Protein AF-A0A392SKN3-F1 (afdb_monomer_lite)

Sequence (86 aa):
MKRDVGEISENNCPRCDNAPESVMHVLRDCEEVAEFWTSIIRPEHWERFFSLGFHAWVDWSLTKDEIGHTPWKWSIFFGVAANALW

Foldseek 3Di:
DDDDPPDQPPQAAPPQSPHGDDLCCLCDVPPVNVVVLVVWFDPVCSVVLNPDDDVVNLVCQQPDQRGTDDPDRSNVVSVVSSVVSD

Structure (mmCIF, N/CA/C/O backbone):
data_AF-A0A392SKN3-F1
#
_entry.id   AF-A0A392SKN3-F1
#
loop_
_atom_site.group_PDB
_atom_site.id
_atom_site.type_symbol
_atom_site.label_atom_id
_atom_site.label_alt_id
_atom_site.label_comp_id
_atom_site.label_asym_id
_atom_site.label_entity_id
_atom_site.label_seq_id
_atom_site.pdbx_PDB_ins_code
_atom_site.Cartn_x
_atom_site.Cartn_y
_atom_site.Cartn_z
_atom_site.occupancy
_atom_site.B_iso_or_equiv
_atom_site.auth_seq_id
_atom_site.auth_comp_id
_atom_site.auth_asym_id
_atom_site.auth_atom_id
_atom_site.pdbx_PDB_model_num
ATOM 1 N N . MET A 1 1 ? 39.242 0.309 -25.228 1.00 39.22 1 MET A N 1
ATOM 2 C CA . MET A 1 1 ? 38.994 0.703 -23.826 1.00 39.22 1 MET A CA 1
ATOM 3 C C . MET A 1 1 ? 37.523 1.066 -23.723 1.00 39.22 1 MET A C 1
ATOM 5 O O . MET A 1 1 ? 37.147 2.139 -24.169 1.00 39.22 1 MET A O 1
ATOM 9 N N . LYS A 1 2 ? 36.685 0.118 -23.293 1.00 43.22 2 LYS A N 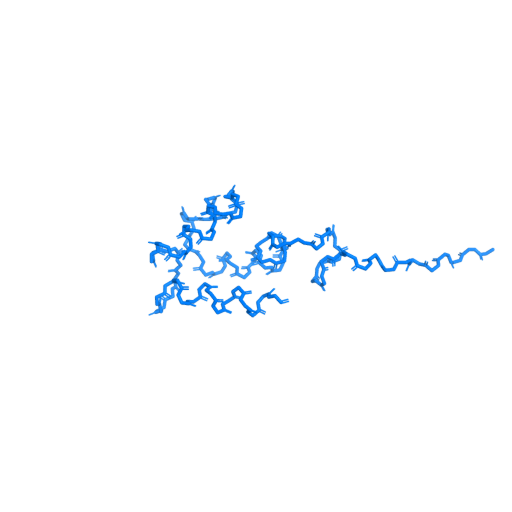1
ATOM 10 C CA . LYS A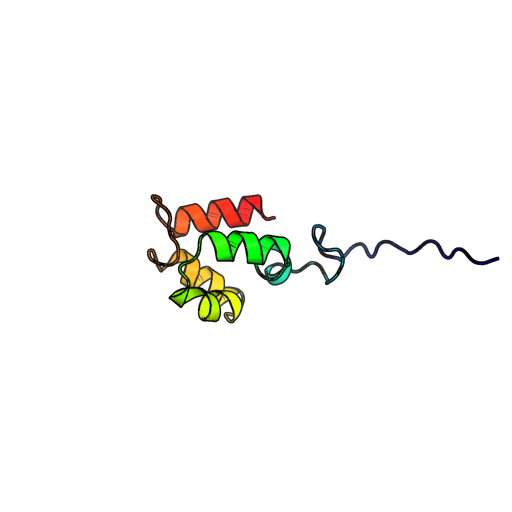 1 2 ? 35.241 0.317 -23.158 1.00 43.22 2 LYS A CA 1
ATOM 11 C C . LYS A 1 2 ? 34.951 0.954 -21.800 1.00 43.22 2 LYS A C 1
ATOM 13 O O . LYS A 1 2 ? 35.368 0.416 -20.779 1.00 43.22 2 LYS A O 1
ATOM 18 N N . ARG A 1 3 ? 34.235 2.070 -21.802 1.00 38.91 3 ARG A N 1
ATOM 19 C CA . ARG A 1 3 ? 33.242 2.370 -20.773 1.00 38.91 3 ARG A CA 1
ATOM 20 C C . ARG A 1 3 ? 31.981 2.671 -21.554 1.00 38.91 3 ARG A C 1
ATOM 22 O O . ARG A 1 3 ? 31.810 3.780 -22.048 1.00 38.91 3 ARG A O 1
ATOM 29 N N . ASP A 1 4 ? 31.213 1.614 -21.781 1.00 43.22 4 ASP A N 1
ATOM 30 C CA . ASP A 1 4 ? 29.837 1.741 -22.224 1.00 43.22 4 ASP A CA 1
ATOM 31 C C . ASP A 1 4 ? 29.139 2.560 -21.129 1.00 43.22 4 ASP A C 1
ATOM 33 O O . ASP A 1 4 ? 29.163 2.189 -19.953 1.00 43.22 4 ASP A O 1
ATOM 37 N N . VAL A 1 5 ? 28.662 3.750 -21.493 1.00 54.88 5 VAL A N 1
ATOM 38 C CA . VAL A 1 5 ? 27.797 4.558 -20.637 1.00 54.88 5 VAL A CA 1
ATOM 39 C C . VAL A 1 5 ? 26.558 3.702 -20.423 1.00 54.88 5 VAL A C 1
ATOM 41 O O . VAL A 1 5 ? 25.822 3.458 -21.374 1.00 54.88 5 VAL A O 1
ATOM 44 N N . GLY A 1 6 ? 26.403 3.166 -19.212 1.00 48.62 6 GLY A N 1
ATOM 45 C CA . GLY A 1 6 ? 25.189 2.474 -18.808 1.00 48.62 6 GLY A CA 1
ATOM 46 C C . GLY A 1 6 ? 24.033 3.445 -18.975 1.00 48.62 6 GLY A C 1
ATOM 47 O O . GLY A 1 6 ? 23.942 4.438 -18.258 1.00 48.62 6 GLY A O 1
ATOM 48 N N . GLU A 1 7 ? 23.231 3.193 -19.995 1.00 50.69 7 GLU A N 1
ATOM 49 C CA . GLU A 1 7 ? 21.941 3.813 -20.226 1.00 50.69 7 GLU A CA 1
ATOM 50 C C . GLU A 1 7 ? 21.119 3.592 -18.951 1.00 50.69 7 GLU A C 1
ATOM 52 O O . GLU A 1 7 ? 20.802 2.456 -18.601 1.00 50.69 7 GLU A O 1
ATOM 57 N N . ILE A 1 8 ? 20.877 4.663 -18.193 1.00 55.53 8 ILE A N 1
ATOM 58 C CA . ILE A 1 8 ? 19.940 4.640 -17.071 1.00 55.53 8 ILE A CA 1
ATOM 59 C C . ILE A 1 8 ? 18.604 4.279 -17.712 1.00 55.53 8 ILE A C 1
ATOM 61 O O . ILE A 1 8 ? 18.081 5.060 -18.507 1.00 55.53 8 ILE A O 1
ATOM 65 N N . SER A 1 9 ? 18.100 3.071 -17.474 1.00 56.84 9 SER A N 1
ATOM 66 C CA . SER A 1 9 ? 16.846 2.647 -18.081 1.00 56.84 9 SER A CA 1
ATOM 67 C C . SER A 1 9 ? 15.733 3.520 -17.516 1.00 56.84 9 SE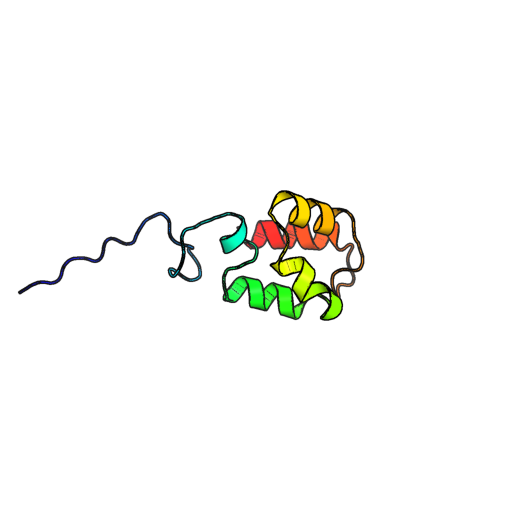R A C 1
ATOM 69 O O . SER A 1 9 ? 15.363 3.368 -16.355 1.00 56.84 9 SER A O 1
ATOM 71 N N . GLU A 1 10 ? 15.200 4.422 -18.341 1.00 64.50 10 GLU A N 1
ATOM 72 C CA . GLU A 1 10 ? 14.210 5.456 -17.987 1.00 64.50 10 GLU A CA 1
ATOM 73 C C . GLU A 1 10 ? 12.887 4.923 -17.395 1.00 64.50 10 GLU A C 1
ATOM 75 O O . GLU A 1 10 ? 11.982 5.699 -17.124 1.00 64.50 10 GLU A O 1
ATOM 80 N N . ASN A 1 11 ? 12.762 3.610 -17.187 1.00 83.19 11 ASN A N 1
ATOM 81 C CA . ASN A 1 11 ? 11.569 2.947 -16.672 1.00 83.19 11 ASN A CA 1
ATOM 82 C C . ASN A 1 11 ? 11.851 2.082 -15.437 1.00 83.19 11 ASN A C 1
ATOM 84 O O . ASN A 1 11 ? 11.081 1.162 -15.177 1.00 83.19 11 ASN A O 1
ATOM 88 N N . ASN A 1 12 ? 12.956 2.286 -14.718 1.00 92.50 12 ASN A N 1
ATOM 89 C CA . ASN A 1 12 ? 13.185 1.615 -13.438 1.00 92.50 12 ASN A CA 1
ATOM 90 C C . ASN A 1 12 ? 12.567 2.398 -12.281 1.00 92.50 12 ASN A C 1
ATOM 92 O O . ASN A 1 12 ? 12.411 3.614 -12.337 1.00 92.50 12 ASN A O 1
ATOM 96 N N . CYS A 1 13 ? 12.249 1.690 -11.199 1.00 93.31 13 CYS A N 1
ATOM 97 C CA . CYS A 1 13 ? 11.790 2.307 -9.968 1.00 93.31 13 CYS A CA 1
ATOM 98 C C . CYS A 1 13 ? 12.791 3.373 -9.486 1.00 93.31 13 CYS A C 1
ATOM 100 O O . CYS A 1 13 ? 13.952 3.034 -9.247 1.00 93.31 13 CYS A O 1
ATOM 102 N N . PRO A 1 14 ? 12.349 4.619 -9.234 1.00 90.38 14 PRO A N 1
ATOM 103 C CA . PRO A 1 14 ? 13.245 5.708 -8.842 1.00 90.38 14 PRO A CA 1
ATOM 104 C C . PRO A 1 14 ? 13.850 5.536 -7.440 1.00 90.38 14 PRO A C 1
ATOM 106 O O . PRO A 1 14 ? 14.757 6.278 -7.073 1.00 90.38 14 PRO A O 1
ATOM 109 N N . ARG A 1 15 ? 13.340 4.586 -6.646 1.00 91.06 15 ARG A N 1
ATOM 110 C CA . ARG A 1 15 ? 13.839 4.281 -5.298 1.00 91.06 15 ARG A CA 1
ATOM 111 C C . ARG A 1 15 ? 14.911 3.205 -5.310 1.00 91.06 15 ARG A C 1
ATOM 113 O O . ARG A 1 15 ? 15.994 3.411 -4.777 1.00 91.06 15 ARG A O 1
ATOM 120 N N . CYS A 1 16 ? 14.606 2.054 -5.908 1.00 93.12 16 CYS A N 1
ATOM 121 C CA . CYS A 1 16 ? 15.484 0.891 -5.819 1.00 93.12 16 CYS A CA 1
ATOM 122 C C . CYS A 1 16 ? 16.359 0.665 -7.058 1.00 93.12 16 CYS A C 1
ATOM 124 O O . CYS A 1 16 ? 17.324 -0.079 -6.948 1.00 93.12 16 CYS A O 1
ATOM 126 N N . ASP A 1 17 ? 16.013 1.232 -8.222 1.00 91.06 17 ASP A N 1
ATOM 127 C CA . ASP A 1 17 ? 16.665 0.999 -9.528 1.00 91.06 17 ASP A CA 1
ATOM 128 C C . ASP A 1 17 ? 16.843 -0.493 -9.920 1.00 91.06 17 ASP A C 1
ATOM 130 O O . ASP A 1 17 ? 17.600 -0.846 -10.818 1.00 91.06 17 ASP A O 1
ATOM 134 N N . ASN A 1 18 ? 16.124 -1.400 -9.249 1.00 88.44 18 ASN A N 1
ATOM 135 C CA . ASN A 1 18 ? 16.312 -2.853 -9.358 1.00 88.44 18 ASN A CA 1
ATOM 136 C C . ASN A 1 18 ? 15.154 -3.566 -10.073 1.00 88.44 18 ASN A C 1
ATOM 138 O O . ASN A 1 18 ? 15.231 -4.767 -10.338 1.00 88.44 18 ASN A O 1
ATOM 142 N N . ALA A 1 19 ? 14.064 -2.855 -10.361 1.00 90.56 19 ALA A N 1
ATOM 143 C CA . ALA A 1 19 ? 12.888 -3.390 -11.036 1.00 90.56 19 ALA A CA 1
ATOM 144 C C . ALA A 1 19 ? 12.196 -2.304 -11.874 1.00 90.56 19 ALA A C 1
ATOM 146 O O . ALA A 1 19 ? 12.300 -1.123 -11.528 1.00 90.56 19 ALA A O 1
ATOM 147 N N . PRO A 1 20 ? 11.443 -2.686 -12.925 1.00 93.12 20 PRO A N 1
ATOM 148 C CA . PRO A 1 20 ? 10.646 -1.740 -13.690 1.00 93.12 20 PRO A CA 1
ATOM 149 C C . PRO A 1 20 ? 9.664 -0.964 -12.810 1.00 93.12 20 PRO A C 1
ATOM 151 O O . PRO A 1 20 ? 9.011 -1.522 -11.920 1.00 93.12 20 PRO A O 1
ATOM 154 N N . GLU A 1 21 ? 9.526 0.323 -13.097 1.00 93.19 21 GLU A N 1
ATOM 155 C CA . GLU A 1 21 ? 8.538 1.196 -12.498 1.00 93.19 21 GLU A CA 1
ATOM 156 C C . GLU A 1 21 ? 7.140 0.673 -12.837 1.00 93.19 21 GLU A C 1
ATOM 158 O O . GLU A 1 21 ? 6.711 0.588 -13.988 1.00 93.19 21 GLU A O 1
ATOM 163 N N . SER A 1 22 ? 6.419 0.273 -11.800 1.00 94.38 22 SER A N 1
ATOM 164 C CA . SER A 1 22 ? 5.016 -0.097 -11.894 1.00 94.38 22 SER A CA 1
ATOM 165 C C . SER A 1 22 ? 4.301 0.401 -10.656 1.00 94.38 22 SER A C 1
ATOM 167 O O . SER A 1 22 ? 4.915 0.548 -9.598 1.00 94.38 22 SER A O 1
ATOM 169 N N . VAL A 1 23 ? 2.987 0.602 -10.764 1.00 95.31 23 VAL A N 1
ATOM 170 C CA . VAL A 1 23 ? 2.171 1.076 -9.639 1.00 95.31 23 VAL A CA 1
ATOM 171 C C . VAL A 1 23 ? 2.343 0.197 -8.402 1.00 95.31 23 VAL A C 1
ATOM 173 O O . VAL A 1 23 ? 2.545 0.710 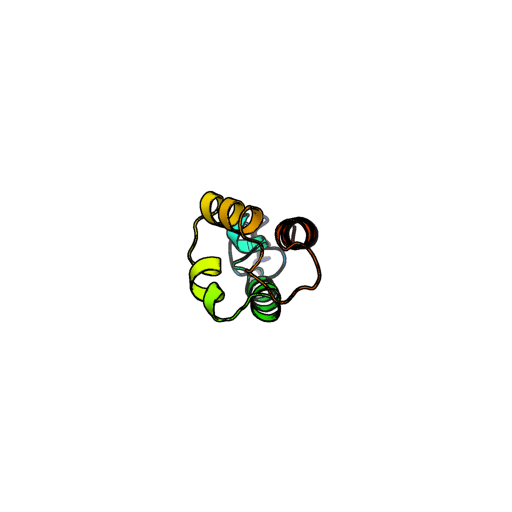-7.307 1.00 95.31 23 VAL A O 1
ATOM 176 N N . MET A 1 24 ? 2.342 -1.126 -8.581 1.00 97.00 24 MET A N 1
ATOM 177 C CA . MET A 1 24 ? 2.532 -2.065 -7.473 1.00 97.00 24 MET A CA 1
ATOM 178 C C . MET A 1 24 ? 3.935 -1.988 -6.883 1.00 97.00 24 MET A C 1
ATOM 180 O O . MET A 1 24 ? 4.086 -1.991 -5.665 1.00 97.00 24 MET A O 1
ATOM 184 N N . HIS A 1 25 ? 4.963 -1.880 -7.722 1.00 96.50 25 HIS A N 1
ATOM 185 C CA . HIS A 1 25 ? 6.326 -1.812 -7.221 1.00 96.50 25 HIS A CA 1
ATOM 186 C C . HIS A 1 25 ? 6.586 -0.501 -6.473 1.00 96.50 25 HIS A C 1
ATOM 188 O O . HIS A 1 25 ? 6.980 -0.527 -5.312 1.00 96.50 25 HIS A O 1
ATOM 194 N N . VAL A 1 26 ? 6.278 0.641 -7.089 1.00 96.19 26 VAL A N 1
ATOM 195 C CA . VAL A 1 26 ? 6.495 1.967 -6.494 1.00 96.19 26 VAL A CA 1
ATOM 196 C C . VAL A 1 26 ? 5.708 2.134 -5.199 1.00 96.19 26 VAL A C 1
ATOM 198 O O . VAL A 1 26 ? 6.247 2.667 -4.237 1.00 96.19 26 VAL A O 1
ATOM 201 N N . LEU A 1 27 ? 4.458 1.669 -5.143 1.00 97.50 27 LEU A N 1
ATOM 202 C CA . LEU A 1 27 ? 3.598 1.913 -3.986 1.00 97.50 27 LEU A CA 1
ATOM 203 C C . LEU A 1 27 ? 3.603 0.798 -2.942 1.00 97.50 27 LEU A C 1
ATOM 205 O O . LEU A 1 27 ? 3.049 1.018 -1.868 1.00 97.50 27 LEU A O 1
ATOM 209 N N . ARG A 1 28 ? 4.172 -0.383 -3.216 1.00 97.88 28 ARG A N 1
ATOM 210 C CA . ARG A 1 28 ? 4.069 -1.533 -2.305 1.00 97.88 28 ARG A CA 1
ATOM 211 C C . ARG A 1 28 ? 5.297 -2.440 -2.273 1.00 97.88 28 ARG A C 1
ATOM 213 O O . ARG A 1 28 ? 5.755 -2.745 -1.179 1.00 97.88 28 ARG A O 1
ATOM 220 N N . ASP A 1 29 ? 5.779 -2.894 -3.431 1.00 97.62 29 ASP A N 1
ATOM 221 C CA . ASP A 1 29 ? 6.738 -4.015 -3.506 1.00 97.62 29 ASP A CA 1
ATOM 222 C C . ASP A 1 29 ? 8.214 -3.585 -3.556 1.00 97.62 29 ASP A C 1
ATOM 224 O O . ASP A 1 29 ? 9.102 -4.422 -3.408 1.00 97.62 29 ASP A O 1
ATOM 228 N N . CYS A 1 30 ? 8.501 -2.299 -3.768 1.00 97.75 30 CYS A N 1
ATOM 229 C CA . CYS A 1 30 ? 9.842 -1.743 -3.601 1.00 97.75 30 CYS A CA 1
ATOM 230 C C . CYS A 1 30 ? 10.306 -1.954 -2.157 1.00 97.75 30 CYS A C 1
ATOM 232 O O . CYS A 1 30 ? 9.553 -1.647 -1.242 1.00 97.75 30 CYS A O 1
ATOM 234 N N . GLU A 1 31 ? 11.543 -2.414 -1.950 1.00 96.69 31 GLU A N 1
ATOM 235 C CA . GLU A 1 31 ? 12.090 -2.770 -0.628 1.00 96.69 31 GLU A CA 1
ATOM 236 C C . GLU A 1 31 ? 11.882 -1.662 0.416 1.00 96.69 31 GLU A C 1
ATOM 238 O O . GLU A 1 31 ? 11.221 -1.886 1.426 1.00 96.69 31 GLU A O 1
ATOM 243 N N . GLU A 1 32 ? 12.310 -0.435 0.106 1.00 95.94 32 GLU A N 1
ATOM 244 C CA . GLU A 1 32 ? 12.118 0.742 0.969 1.00 95.94 32 GLU A CA 1
ATOM 245 C C . GLU A 1 32 ? 10.637 0.991 1.327 1.00 95.94 32 GLU A C 1
ATOM 247 O O . GLU A 1 32 ? 10.285 1.361 2.447 1.00 95.94 32 GLU A O 1
ATOM 252 N N . VAL A 1 33 ? 9.732 0.755 0.376 1.00 97.81 33 VAL A N 1
ATOM 253 C CA . VAL A 1 33 ? 8.295 1.001 0.544 1.00 97.81 33 VAL A CA 1
ATOM 254 C C . VAL A 1 33 ? 7.624 -0.139 1.307 1.00 97.81 33 VAL A C 1
ATOM 256 O O . VAL A 1 33 ? 6.746 0.096 2.139 1.00 97.81 33 VAL A O 1
ATOM 259 N N . ALA A 1 34 ? 8.062 -1.373 1.078 1.00 98.06 34 ALA A N 1
ATOM 260 C CA . ALA A 1 34 ? 7.631 -2.540 1.825 1.00 98.06 34 ALA A CA 1
ATOM 261 C C . ALA A 1 34 ? 8.040 -2.427 3.301 1.00 98.06 34 ALA A C 1
ATOM 263 O O . ALA A 1 34 ? 7.237 -2.753 4.178 1.00 98.06 34 ALA A O 1
ATOM 264 N N . GLU A 1 35 ? 9.234 -1.905 3.594 1.00 97.94 35 GLU A N 1
ATOM 265 C CA . GLU A 1 35 ? 9.677 -1.599 4.959 1.00 97.94 35 GLU A CA 1
ATOM 266 C C . GLU A 1 35 ? 8.785 -0.546 5.628 1.00 97.94 35 GLU A C 1
ATOM 268 O O . GLU A 1 35 ? 8.306 -0.764 6.747 1.00 97.94 35 GLU A O 1
ATOM 273 N N . PHE A 1 36 ? 8.480 0.552 4.923 1.00 97.62 36 PHE A N 1
ATOM 274 C CA . PHE A 1 36 ? 7.527 1.560 5.394 1.00 97.62 36 PHE A CA 1
ATOM 275 C C . PHE A 1 36 ? 6.182 0.925 5.767 1.00 97.62 36 PHE A C 1
ATOM 277 O O . PHE A 1 36 ? 5.711 1.089 6.896 1.00 97.62 36 PHE A O 1
ATOM 284 N N . TRP A 1 37 ? 5.585 0.141 4.867 1.00 98.06 37 TRP A N 1
ATOM 285 C CA . TRP A 1 37 ? 4.306 -0.518 5.128 1.00 98.06 37 TRP A CA 1
ATOM 286 C C . TRP A 1 37 ? 4.377 -1.505 6.291 1.00 98.06 37 TRP A C 1
ATOM 288 O O . TRP A 1 37 ? 3.498 -1.495 7.152 1.00 98.06 37 TRP A O 1
ATOM 298 N N . THR A 1 38 ? 5.431 -2.314 6.366 1.00 98.12 38 THR A N 1
ATOM 299 C CA . THR A 1 38 ? 5.643 -3.299 7.439 1.00 98.12 38 THR A CA 1
ATOM 300 C C . THR A 1 38 ? 5.728 -2.632 8.813 1.00 98.12 38 THR A C 1
ATOM 302 O O . THR A 1 38 ? 5.232 -3.183 9.794 1.00 98.12 38 THR A O 1
ATOM 305 N N . SER A 1 39 ? 6.279 -1.416 8.890 1.00 97.44 39 SER A N 1
ATOM 306 C CA . SER A 1 39 ? 6.365 -0.655 10.144 1.00 97.44 39 SER A CA 1
ATOM 307 C C . SER A 1 39 ? 5.012 -0.150 10.677 1.00 97.44 39 SER A C 1
ATOM 309 O O . SER A 1 39 ? 4.899 0.172 11.860 1.00 97.44 39 SER A O 1
ATOM 311 N N . ILE A 1 40 ? 3.978 -0.093 9.828 1.00 97.06 40 ILE A N 1
ATOM 312 C CA . ILE A 1 40 ? 2.661 0.472 10.164 1.00 97.06 40 ILE A CA 1
ATOM 313 C C . ILE A 1 40 ? 1.575 -0.609 10.197 1.00 97.06 40 ILE A C 1
ATOM 315 O O . ILE A 1 40 ? 0.692 -0.578 11.057 1.00 97.06 40 ILE A O 1
ATOM 319 N N . ILE A 1 41 ? 1.602 -1.546 9.250 1.00 97.69 41 ILE A N 1
ATOM 320 C CA . ILE A 1 41 ? 0.589 -2.593 9.089 1.00 97.69 41 ILE A CA 1
ATOM 321 C C . ILE A 1 41 ? 0.709 -3.608 10.221 1.00 97.69 41 ILE A C 1
ATOM 323 O O . ILE A 1 41 ? 1.807 -3.971 10.646 1.00 97.69 41 ILE A O 1
ATOM 327 N N . ARG A 1 42 ? -0.434 -4.096 10.702 1.00 97.31 42 ARG A N 1
ATOM 328 C CA . ARG A 1 42 ? -0.468 -5.152 11.712 1.00 97.31 42 ARG A CA 1
ATOM 329 C C . ARG A 1 42 ? 0.126 -6.456 11.153 1.00 97.31 42 ARG A C 1
ATOM 331 O O . ARG A 1 42 ? -0.217 -6.816 10.025 1.00 97.31 42 ARG A O 1
ATOM 338 N N . PRO A 1 43 ? 0.975 -7.189 11.895 1.00 97.69 43 PRO A N 1
ATOM 339 C CA . PRO A 1 43 ? 1.640 -8.388 11.375 1.00 97.69 43 PRO A CA 1
ATOM 340 C C . PRO A 1 43 ? 0.707 -9.441 10.759 1.00 97.69 43 PRO A C 1
ATOM 342 O O . PRO A 1 43 ? 1.034 -10.031 9.732 1.00 97.69 43 PRO A O 1
ATOM 345 N N . GLU A 1 44 ? -0.494 -9.623 11.312 1.00 97.38 44 GLU A N 1
ATOM 346 C CA . GLU A 1 44 ? -1.537 -10.525 10.800 1.00 97.38 44 GLU A CA 1
ATOM 347 C C . GLU A 1 44 ? -2.073 -10.159 9.402 1.00 97.38 44 GLU A C 1
ATOM 349 O O . GLU A 1 44 ? -2.818 -10.922 8.783 1.00 97.38 44 GLU A O 1
ATOM 354 N N . HIS A 1 45 ? -1.721 -8.980 8.895 1.00 97.81 45 HIS A N 1
ATOM 355 C CA . HIS A 1 45 ? -2.170 -8.445 7.617 1.00 97.81 45 HIS A CA 1
ATOM 356 C C . HIS A 1 45 ? -1.067 -8.367 6.563 1.00 97.81 45 HIS A C 1
ATOM 358 O O . HIS A 1 45 ? -1.397 -8.151 5.397 1.00 97.81 45 HIS A O 1
ATOM 364 N N . TRP A 1 46 ? 0.202 -8.599 6.919 1.00 97.88 46 TRP A N 1
ATOM 365 C CA . TRP A 1 46 ? 1.329 -8.519 5.981 1.00 97.88 46 TRP A CA 1
ATOM 366 C C . TRP A 1 46 ? 1.156 -9.457 4.785 1.00 97.88 46 TRP A C 1
ATOM 368 O O . TRP A 1 46 ? 1.153 -8.997 3.645 1.00 97.88 46 TRP A O 1
ATOM 378 N N . GLU A 1 47 ? 0.930 -10.752 5.030 1.00 98.06 47 GLU A N 1
ATOM 379 C CA . GLU A 1 47 ? 0.793 -11.754 3.960 1.00 98.06 47 GLU A CA 1
ATOM 380 C C . GLU A 1 47 ? -0.291 -11.354 2.952 1.00 98.06 47 GLU A C 1
ATOM 382 O O . GLU A 1 47 ? -0.079 -11.369 1.739 1.00 98.06 47 GLU A O 1
ATOM 387 N N . ARG A 1 48 ? -1.455 -10.925 3.449 1.00 98.06 48 ARG A N 1
ATOM 388 C CA . ARG A 1 48 ? -2.553 -10.467 2.597 1.00 98.06 48 ARG A CA 1
ATOM 389 C C . ARG A 1 48 ? -2.190 -9.178 1.861 1.00 98.06 48 ARG A C 1
ATOM 391 O O . ARG A 1 48 ? -2.411 -9.091 0.660 1.00 98.06 48 ARG A O 1
ATOM 398 N N . PHE A 1 49 ? -1.626 -8.188 2.545 1.00 98.06 49 PHE A N 1
ATOM 399 C CA . PHE A 1 49 ? -1.298 -6.896 1.942 1.00 98.06 49 PHE A CA 1
ATOM 400 C C . PHE A 1 49 ? -0.339 -7.040 0.752 1.00 98.06 49 PHE A C 1
ATOM 402 O O . PHE A 1 49 ? -0.593 -6.465 -0.311 1.00 98.06 49 PHE A O 1
ATOM 409 N N . PHE A 1 50 ? 0.699 -7.867 0.895 1.00 98.12 50 PHE A N 1
ATOM 410 C CA . PHE A 1 50 ? 1.729 -8.071 -0.128 1.00 98.12 50 PHE A CA 1
ATOM 411 C C . PHE A 1 50 ? 1.373 -9.126 -1.191 1.00 98.12 50 PHE A C 1
ATOM 413 O O . PHE A 1 50 ? 2.025 -9.182 -2.229 1.00 98.12 50 PHE A O 1
ATOM 420 N N . SER A 1 51 ? 0.314 -9.924 -1.004 1.00 98.12 51 SER A N 1
ATOM 421 C CA . SER A 1 51 ? -0.119 -10.932 -1.995 1.00 98.12 51 SER A CA 1
ATOM 422 C C . SER A 1 51 ? -1.249 -10.475 -2.925 1.00 98.12 51 SER A C 1
ATOM 424 O O . SER A 1 51 ? -1.442 -11.064 -3.989 1.00 98.12 51 SER A O 1
ATOM 426 N N . LEU A 1 52 ? -2.010 -9.437 -2.563 1.00 98.25 52 LEU A N 1
ATOM 427 C CA . LEU A 1 52 ? -3.152 -8.983 -3.367 1.00 98.25 52 LEU A CA 1
ATOM 428 C C . LEU A 1 52 ? -2.724 -8.381 -4.718 1.00 98.25 52 LEU A C 1
ATOM 430 O O . LEU A 1 52 ? -1.712 -7.699 -4.825 1.00 98.25 52 LEU A O 1
ATOM 434 N N . GLY A 1 53 ? -3.530 -8.570 -5.764 1.00 98.06 53 GLY A N 1
ATOM 435 C CA . GLY A 1 53 ? -3.384 -7.795 -7.003 1.00 98.06 53 GLY A CA 1
ATOM 436 C C . GLY A 1 53 ? -3.857 -6.346 -6.826 1.00 98.06 53 GLY A C 1
ATOM 437 O O . GLY A 1 53 ? -4.621 -6.063 -5.905 1.00 98.06 53 GLY A O 1
ATOM 438 N N . PHE A 1 54 ? -3.471 -5.443 -7.736 1.00 97.44 54 PHE A N 1
ATOM 439 C CA . PHE A 1 54 ? -3.718 -3.993 -7.629 1.00 97.44 54 PHE A CA 1
ATOM 440 C C . PHE A 1 54 ? -5.146 -3.611 -7.213 1.00 97.44 54 PHE A C 1
ATOM 442 O O . PHE A 1 54 ? -5.336 -2.950 -6.195 1.00 97.44 54 PHE A O 1
ATOM 449 N N . HIS A 1 55 ? -6.162 -4.067 -7.950 1.00 98.12 55 HIS A N 1
ATOM 450 C CA . HIS A 1 55 ? -7.551 -3.706 -7.652 1.00 98.12 55 HIS A CA 1
ATOM 451 C C . HIS A 1 55 ? -8.012 -4.207 -6.281 1.00 98.12 55 HIS A C 1
ATOM 453 O O . HIS A 1 55 ? -8.632 -3.459 -5.533 1.00 98.12 55 HIS A O 1
ATOM 459 N N . ALA A 1 56 ? -7.684 -5.454 -5.938 1.00 98.38 56 ALA A N 1
ATOM 460 C CA . ALA A 1 56 ? -8.065 -6.038 -4.657 1.00 98.38 56 ALA A CA 1
ATOM 461 C C . ALA A 1 56 ? -7.294 -5.407 -3.489 1.00 98.38 56 ALA A C 1
ATOM 463 O O . ALA A 1 56 ? -7.834 -5.285 -2.395 1.00 98.38 56 ALA A O 1
ATOM 464 N N . TRP A 1 57 ? -6.048 -4.987 -3.720 1.00 98.25 57 TRP A N 1
ATOM 465 C CA . TRP A 1 57 ? -5.231 -4.270 -2.749 1.00 98.25 57 TRP A CA 1
ATOM 466 C C . TRP A 1 57 ? -5.823 -2.895 -2.437 1.00 98.25 57 TRP A C 1
ATOM 468 O O . TRP A 1 57 ? -6.036 -2.580 -1.270 1.00 98.25 57 TRP A O 1
ATOM 478 N N . VAL A 1 58 ? -6.173 -2.114 -3.465 1.00 98.06 58 VAL A N 1
ATOM 479 C CA . VAL A 1 58 ? -6.801 -0.796 -3.286 1.00 98.06 58 VAL A CA 1
ATOM 480 C C . VAL A 1 58 ? -8.173 -0.926 -2.625 1.00 98.06 58 VAL A C 1
ATOM 482 O O . VAL A 1 58 ? -8.434 -0.246 -1.638 1.00 98.06 58 VAL A O 1
ATOM 485 N N . ASP A 1 59 ? -9.036 -1.819 -3.117 1.00 98.44 59 ASP A N 1
ATOM 486 C CA . ASP A 1 59 ? -10.369 -2.035 -2.539 1.00 98.44 59 ASP A CA 1
ATOM 487 C C . ASP A 1 59 ? -10.289 -2.437 -1.060 1.00 98.44 59 ASP A C 1
ATOM 489 O O . ASP A 1 59 ? -10.957 -1.855 -0.204 1.00 98.44 59 ASP A O 1
ATOM 493 N N . TRP A 1 60 ? -9.402 -3.375 -0.723 1.00 98.06 60 TRP A N 1
ATOM 494 C CA . TRP A 1 60 ? -9.225 -3.819 0.654 1.00 98.06 60 TRP A CA 1
ATOM 495 C C . TRP A 1 60 ? -8.678 -2.705 1.557 1.00 98.06 60 TRP A C 1
ATOM 497 O O . TRP A 1 60 ? -9.217 -2.485 2.643 1.00 98.06 60 TRP A O 1
ATOM 507 N N . SER A 1 61 ? -7.680 -1.952 1.084 1.00 97.69 61 SER A N 1
ATOM 508 C CA . SER A 1 61 ? -7.111 -0.801 1.796 1.00 97.69 61 SER A CA 1
ATOM 509 C C . SER A 1 61 ? -8.098 0.357 1.989 1.00 97.69 61 SER A C 1
ATOM 511 O O . SER A 1 61 ? -7.944 1.133 2.927 1.00 97.69 61 SER A O 1
ATOM 513 N N . LEU A 1 62 ? -9.118 0.496 1.139 1.00 97.56 62 LEU A N 1
ATOM 514 C CA . LEU A 1 62 ? -10.130 1.552 1.263 1.00 97.56 62 LEU A CA 1
ATOM 515 C C . LEU A 1 62 ? -11.365 1.133 2.070 1.00 97.56 62 LEU A C 1
ATOM 517 O O . LEU A 1 62 ? -12.073 1.998 2.583 1.00 97.56 62 LEU A O 1
ATOM 521 N N . THR A 1 63 ? -11.631 -0.168 2.196 1.00 97.00 63 THR A N 1
ATOM 522 C CA . THR A 1 63 ? -12.858 -0.694 2.825 1.00 97.00 63 THR A CA 1
ATOM 523 C C . THR A 1 63 ? -12.645 -1.301 4.211 1.00 97.00 63 THR A C 1
ATOM 525 O O . THR A 1 63 ? -13.624 -1.566 4.915 1.00 97.00 63 THR A O 1
ATOM 528 N N . LYS A 1 64 ? -11.396 -1.541 4.630 1.00 94.31 64 LYS A N 1
ATOM 529 C CA . LYS A 1 64 ? -11.064 -2.065 5.961 1.00 94.31 64 LYS A CA 1
ATOM 530 C C . LYS A 1 64 ? -10.308 -1.038 6.788 1.00 94.31 64 LYS A C 1
ATOM 532 O O . LYS A 1 64 ? -9.261 -0.556 6.378 1.00 94.31 64 LYS A O 1
ATOM 537 N N . ASP A 1 65 ? -10.818 -0.765 7.984 1.00 87.81 65 ASP A N 1
ATOM 538 C CA . ASP A 1 65 ? -10.228 0.231 8.883 1.00 87.81 65 ASP A CA 1
ATOM 539 C C . ASP A 1 65 ? -9.113 -0.336 9.782 1.00 87.81 65 ASP A C 1
ATOM 541 O O . ASP A 1 65 ? -8.269 0.411 10.266 1.00 87.81 65 ASP A O 1
ATOM 545 N N . GLU A 1 66 ? -9.068 -1.655 9.987 1.00 91.62 66 GLU A N 1
ATOM 546 C CA . GLU A 1 66 ? -8.198 -2.300 10.984 1.00 91.62 66 GLU A CA 1
ATOM 547 C C . GLU A 1 66 ? -6.895 -2.876 10.399 1.00 91.62 66 GLU A C 1
ATOM 549 O O . GLU A 1 66 ? -6.344 -3.828 10.935 1.00 91.62 66 GLU A O 1
ATOM 554 N N . ILE A 1 67 ? -6.370 -2.311 9.306 1.00 96.06 67 ILE A N 1
ATOM 555 C CA . ILE A 1 67 ? -5.163 -2.849 8.650 1.00 96.06 67 ILE A CA 1
ATOM 556 C C . ILE A 1 67 ? -3.865 -2.442 9.373 1.00 96.06 67 ILE A C 1
ATOM 558 O O . ILE A 1 67 ? -2.930 -3.239 9.448 1.00 96.06 67 ILE A O 1
ATOM 562 N N . GLY A 1 68 ? -3.789 -1.225 9.923 1.00 94.06 68 GLY A N 1
ATOM 563 C CA . GLY A 1 68 ? -2.564 -0.681 10.522 1.00 94.06 68 GLY A CA 1
ATOM 564 C C . GLY A 1 68 ? -2.710 -0.155 11.948 1.00 94.06 68 GLY A C 1
ATOM 565 O O . GLY A 1 68 ? -3.812 0.016 12.472 1.00 94.06 68 GLY A O 1
ATOM 566 N N . HIS A 1 69 ? -1.568 0.118 12.576 1.00 92.50 69 HIS A N 1
ATOM 567 C CA . HIS A 1 69 ? -1.435 0.740 13.893 1.00 92.50 69 HIS A CA 1
ATOM 568 C C . HIS A 1 69 ? -1.386 2.265 13.767 1.00 92.50 69 HIS A C 1
ATOM 570 O O . HIS A 1 69 ? -0.358 2.900 13.991 1.00 92.50 69 HIS A O 1
ATOM 576 N N . THR A 1 70 ? -2.508 2.866 13.380 1.00 90.69 70 THR A N 1
ATOM 577 C CA . THR A 1 70 ? -2.612 4.314 13.185 1.00 90.69 70 THR A CA 1
ATOM 578 C C . THR A 1 70 ? -3.789 4.896 13.969 1.00 90.69 70 THR A C 1
ATOM 580 O O . THR A 1 70 ? -4.822 4.237 14.087 1.00 90.69 70 THR A O 1
ATOM 583 N N . PRO A 1 71 ? -3.668 6.116 14.530 1.00 91.75 71 PRO A N 1
ATOM 584 C CA . PRO A 1 71 ? -4.785 6.785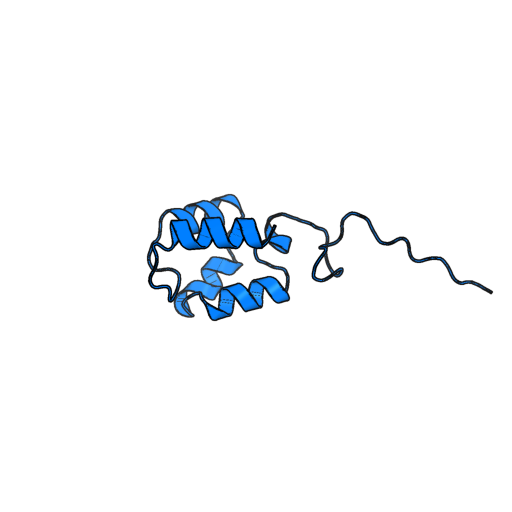 15.197 1.00 91.75 71 PRO A CA 1
ATOM 585 C C . PRO A 1 71 ? -5.821 7.362 14.214 1.00 91.75 71 PRO A C 1
ATOM 587 O O . PRO A 1 71 ? -6.870 7.839 14.646 1.00 91.75 71 PRO A O 1
ATOM 590 N N . TRP A 1 72 ? -5.539 7.364 12.907 1.00 92.19 72 TRP A N 1
ATOM 591 C CA . TRP A 1 72 ? -6.424 7.903 11.870 1.00 92.19 72 TRP A CA 1
ATOM 592 C C . TRP A 1 72 ? -7.226 6.798 11.175 1.00 92.19 72 TRP A C 1
ATOM 594 O O . TRP A 1 72 ? -6.866 5.625 11.227 1.00 92.19 72 TRP A O 1
ATOM 604 N N . LYS A 1 73 ? -8.298 7.173 10.461 1.00 95.19 73 LYS A N 1
ATOM 605 C CA . LYS A 1 73 ? -8.991 6.236 9.562 1.00 95.19 73 LYS A CA 1
ATOM 606 C C . LYS A 1 73 ? -8.001 5.688 8.539 1.00 95.19 73 LYS A C 1
ATOM 608 O O . LYS A 1 73 ? -7.380 6.475 7.818 1.00 95.19 73 LYS A O 1
ATOM 613 N N . TRP A 1 74 ? -7.894 4.364 8.456 1.00 97.00 74 TRP A N 1
ATOM 614 C CA . TRP A 1 74 ? -6.915 3.703 7.597 1.00 97.00 74 TRP A CA 1
ATOM 615 C C . TRP A 1 74 ? -7.040 4.134 6.137 1.00 97.00 74 TRP A C 1
ATOM 617 O O . TRP A 1 74 ? -6.041 4.499 5.536 1.00 97.00 74 TRP A O 1
ATOM 627 N N . SER A 1 75 ? -8.256 4.195 5.593 1.00 96.94 75 SER A N 1
ATOM 628 C CA . SER A 1 75 ? -8.497 4.614 4.204 1.00 96.94 75 SER A CA 1
ATOM 629 C C . SER A 1 75 ? -7.947 6.010 3.877 1.00 96.94 75 SER A C 1
ATOM 631 O O . SER A 1 75 ? -7.390 6.220 2.800 1.00 96.94 75 SER A O 1
ATOM 633 N N . ILE A 1 76 ? -8.043 6.957 4.818 1.00 97.12 76 ILE A N 1
ATOM 634 C CA . ILE A 1 76 ? -7.474 8.306 4.669 1.00 97.12 76 ILE A CA 1
ATOM 635 C C . ILE A 1 76 ? -5.949 8.237 4.729 1.00 97.12 76 ILE A C 1
ATOM 637 O O . ILE A 1 76 ? -5.274 8.794 3.865 1.00 97.12 76 ILE A O 1
ATOM 641 N N . PHE A 1 77 ? -5.409 7.545 5.736 1.00 97.25 77 PHE A N 1
ATOM 642 C CA . PHE A 1 77 ? -3.967 7.380 5.897 1.00 97.25 77 PHE A CA 1
ATOM 643 C C . PHE A 1 77 ? -3.338 6.723 4.664 1.00 97.25 77 PHE A C 1
ATOM 645 O O . PHE A 1 77 ? -2.378 7.249 4.112 1.00 97.25 77 PHE A O 1
ATOM 652 N N . PHE A 1 78 ? -3.920 5.618 4.200 1.00 97.81 78 PHE A N 1
ATOM 653 C CA . PHE A 1 78 ? -3.500 4.873 3.024 1.00 97.81 78 PHE A CA 1
ATOM 654 C C . PHE A 1 78 ? -3.476 5.754 1.776 1.00 97.81 78 PHE A C 1
ATOM 656 O O . PHE A 1 78 ? -2.474 5.767 1.072 1.00 97.81 78 PHE A O 1
ATOM 663 N N . GLY A 1 79 ? -4.538 6.530 1.526 1.00 97.31 79 GLY A N 1
ATOM 664 C CA . GLY A 1 79 ? -4.592 7.433 0.375 1.00 97.31 79 GLY A CA 1
ATOM 665 C C . GLY A 1 79 ? -3.498 8.504 0.404 1.00 97.31 79 GLY A C 1
ATOM 666 O O . GLY A 1 79 ? -2.841 8.742 -0.607 1.00 97.31 79 GLY A O 1
ATOM 667 N N . VAL A 1 80 ? -3.257 9.118 1.568 1.00 97.69 80 VAL A N 1
ATOM 668 C CA . VAL A 1 80 ? -2.193 10.125 1.734 1.00 97.69 80 VAL A CA 1
ATOM 669 C C . VAL A 1 80 ? -0.807 9.494 1.597 1.00 97.69 80 VAL A C 1
ATOM 671 O O . VAL A 1 80 ? 0.042 10.050 0.906 1.00 97.69 80 VAL A O 1
ATOM 674 N N . ALA A 1 81 ? -0.580 8.334 2.215 1.00 97.31 81 ALA A N 1
ATOM 675 C CA . ALA A 1 81 ? 0.683 7.609 2.132 1.00 97.31 81 ALA A CA 1
ATOM 676 C C . ALA A 1 81 ? 0.981 7.171 0.693 1.00 97.31 81 ALA A C 1
ATOM 678 O O . ALA A 1 81 ? 2.067 7.440 0.196 1.00 97.31 81 ALA A O 1
ATOM 679 N N . ALA A 1 82 ? 0.009 6.583 -0.010 1.00 97.25 82 ALA A N 1
ATOM 680 C CA . ALA A 1 82 ? 0.153 6.203 -1.412 1.00 97.25 82 ALA A CA 1
ATOM 681 C C . ALA A 1 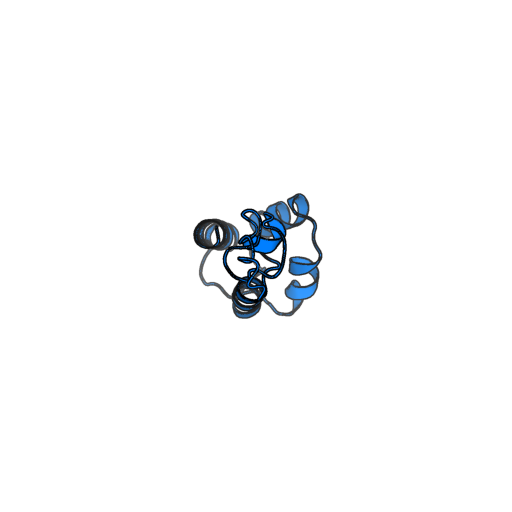82 ? 0.462 7.413 -2.308 1.00 97.25 82 ALA A C 1
ATOM 683 O O . ALA A 1 82 ? 1.325 7.320 -3.170 1.00 97.25 82 ALA A O 1
ATOM 684 N N . ASN A 1 83 ? -0.179 8.563 -2.073 1.00 97.12 83 ASN A N 1
ATOM 685 C CA . ASN A 1 83 ? 0.140 9.798 -2.791 1.00 97.12 83 ASN A CA 1
ATOM 686 C C . ASN A 1 83 ? 1.554 10.318 -2.483 1.00 97.12 83 ASN A C 1
ATOM 688 O O . ASN A 1 83 ? 2.200 10.862 -3.364 1.00 97.12 83 ASN A O 1
ATOM 692 N N . ALA A 1 84 ? 2.028 10.197 -1.240 1.00 96.31 84 ALA A N 1
ATOM 693 C CA . ALA A 1 84 ? 3.381 10.612 -0.859 1.00 96.31 84 ALA A CA 1
ATOM 694 C C . ALA A 1 84 ? 4.471 9.643 -1.359 1.00 96.31 84 ALA A C 1
ATOM 696 O O . ALA A 1 84 ? 5.630 10.029 -1.487 1.00 96.31 84 ALA A O 1
ATOM 697 N N . LEU A 1 85 ? 4.097 8.386 -1.611 1.00 94.94 85 LEU A N 1
ATOM 698 C CA . LEU A 1 85 ? 4.946 7.336 -2.167 1.00 94.94 85 LEU A CA 1
ATOM 699 C C . LEU A 1 85 ? 4.935 7.301 -3.703 1.00 94.94 85 LEU A C 1
ATOM 701 O O . LEU A 1 85 ? 5.638 6.469 -4.272 1.00 94.94 85 LEU A O 1
ATOM 705 N N . TRP A 1 86 ? 4.172 8.140 -4.394 1.00 89.00 86 TRP A N 1
ATOM 706 C CA . TRP A 1 86 ? 4.282 8.282 -5.848 1.00 89.00 86 TRP A CA 1
ATOM 707 C C . TRP A 1 86 ? 5.268 9.400 -6.175 1.00 89.00 86 TRP A C 1
ATOM 709 O O . TRP A 1 86 ? 6.249 9.113 -6.891 1.00 89.00 86 TRP A O 1
#

Secondary structure (DSSP, 8-state):
---------TTB-TTTSSSB--HHIIIIISHHHHHHHHHHB-GGGHHHHHHS-HHHHHHHHHH-S-SBS-SS-HHHHHHHHHHHT-

Organism: NCBI:txid97028

pLDDT: mean 90.36, std 15.33, range [38.91, 98.44]

Radius of gyration: 15.63 Å; chains: 1; bounding box: 52×22×39 Å